Protein AF-A0A8J3DZ79-F1 (afdb_monomer)

Mean predicted aligned error: 11.16 Å

Sequence (147 aa):
MLVIIRVTDGARDMKTVTTALAAL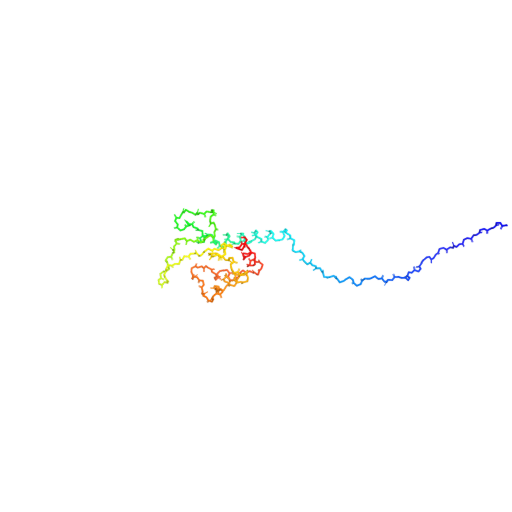AAIVATDPADAQDRLKRGEYLANIMDCGGCHTPGVFLGKPDQERYLAGSEVGFQIPGLGIFYPPNLTSDQETGLGSWSEAEIITAVRTGVRPDGRELAPAMPWRAYAALNDADAQALARYLKA

Foldseek 3Di:
DDDDDDDDDDDDDDDDDPDDPPPPPPPPPPDVVNVVVLLVLLVVCCVVLVLQCAQFECNVVVDGDPVCRQQWYPAWDQDPPPGTDTGFRLACDDPGHCVVPDLVQQLCCLQPQAHPVRDGHDPVNVSPVRNPDDPSSSSSNSVNSND

Nearest PDB structures (foldseek):
  8gy2-assembly1_B  TM=9.058E-01  e=7.325E-07  Gluconobacter oxydans 621H
  8gy3-assembly1_A  TM=9.053E-01  e=8.267E-07  Gluconobacter oxydans
  8xcm-assembly1_C  TM=9.148E-01  e=7.325E-07  Gluconobacter japonicus
  7w2j-assembly1_C  TM=8.647E-01  e=3.531E-06  Gluconobacter japonicus

Solvent-accessible surface area (backbone atoms only — not comparable to full-atom values): 8761 Å² total; per-residue (Å²): 136,92,83,86,89,82,88,80,91,80,86,79,90,80,94,78,86,88,74,77,91,73,80,81,74,75,76,80,70,78,50,68,69,59,55,52,52,35,36,53,49,7,48,51,47,40,55,80,67,43,47,47,72,51,13,14,28,41,38,94,73,78,52,63,38,72,94,41,58,29,57,3,25,95,67,58,49,76,43,90,97,77,48,74,47,57,39,61,31,46,33,35,42,67,88,70,30,40,41,76,51,52,55,69,45,46,36,44,23,43,37,69,30,38,40,90,88,69,47,70,56,62,87,85,55,64,26,79,75,43,41,75,54,50,71,69,56,36,49,17,32,28,49,35,37,57,92

pLDDT: mean 85.02, std 21.08, range [31.47, 98.75]

InterPro domains:
  IPR009056 Cytochrome c-like domain [PF13442] (39-145)
  IPR009056 Cytochrome c-like domain [PS51007] (37-147)
  IPR036909 Cytochrome c-like domain superfamily [G3DSA:1.10.760.10] (11-147)
  IPR036909 Cytochrome c-like domain superfamily [SSF46626] (25-147)
  IPR051459 Cytochrome c-type Dehydrogenase [PTHR35008] (17-146)

Structure (mmCIF, N/CA/C/O backbone):
data_AF-A0A8J3DZ79-F1
#
_entry.id   AF-A0A8J3DZ79-F1
#
loop_
_atom_site.group_PDB
_atom_site.id
_atom_site.type_symbol
_atom_site.label_atom_id
_atom_site.label_alt_id
_atom_site.label_comp_id
_atom_site.label_asym_id
_atom_site.label_entity_id
_atom_site.label_seq_id
_atom_site.pdbx_PDB_ins_code
_atom_site.Cartn_x
_atom_site.Cartn_y
_atom_site.Cartn_z
_atom_site.occupancy
_atom_site.B_iso_or_equiv
_atom_site.auth_seq_id
_atom_site.auth_comp_id
_atom_site.auth_asym_id
_atom_site.auth_atom_id
_atom_site.pdbx_PDB_model_num
ATOM 1 N N . MET A 1 1 ? -41.806 27.810 84.914 1.00 36.47 1 MET A N 1
ATOM 2 C CA . MET A 1 1 ? -41.095 26.797 85.718 1.00 36.47 1 MET A CA 1
ATOM 3 C C . MET A 1 1 ? -40.337 25.899 84.753 1.00 36.47 1 MET A C 1
ATOM 5 O O . MET A 1 1 ? -40.961 25.250 83.928 1.00 36.47 1 MET A O 1
ATOM 9 N N . LEU A 1 2 ? -39.011 25.989 84.774 1.00 37.28 2 LEU A N 1
ATOM 10 C CA . LEU A 1 2 ? -38.069 25.164 84.014 1.00 37.28 2 LEU A CA 1
ATOM 11 C C . LEU A 1 2 ? -38.154 23.708 84.501 1.00 37.28 2 LEU A C 1
ATOM 13 O O . LEU A 1 2 ? -38.165 23.549 85.712 1.00 37.28 2 LEU A O 1
ATOM 17 N N . VAL A 1 3 ? -38.159 22.705 83.613 1.00 31.47 3 VAL A N 1
ATOM 18 C CA . VAL A 1 3 ? -37.366 21.455 83.716 1.00 31.47 3 VAL A CA 1
ATOM 19 C C . VAL A 1 3 ? -37.334 20.763 82.338 1.00 31.47 3 VAL A C 1
ATOM 21 O O . VAL A 1 3 ? -38.347 20.590 81.669 1.00 31.47 3 VAL A O 1
ATOM 24 N N . ILE A 1 4 ? -36.111 20.414 81.945 1.00 44.31 4 ILE A N 1
ATOM 25 C CA . ILE A 1 4 ? -35.615 19.687 80.766 1.00 44.31 4 ILE A CA 1
ATOM 26 C C . ILE A 1 4 ? -35.718 18.163 81.045 1.00 44.31 4 ILE A C 1
ATOM 28 O O . ILE A 1 4 ? -35.717 17.809 82.219 1.00 44.31 4 ILE A O 1
ATOM 32 N N . ILE A 1 5 ? -35.691 17.263 80.037 1.00 34.69 5 ILE A N 1
ATOM 33 C CA . ILE A 1 5 ? -34.743 16.104 79.934 1.00 34.69 5 ILE A CA 1
ATOM 34 C C . ILE A 1 5 ? -35.190 14.964 78.979 1.00 34.69 5 ILE A C 1
ATOM 36 O O . ILE A 1 5 ? -36.147 14.244 79.226 1.00 34.69 5 ILE A O 1
ATOM 40 N N . ARG A 1 6 ? -34.332 14.798 77.954 1.00 31.64 6 ARG A N 1
ATOM 41 C CA . ARG A 1 6 ? -33.826 13.600 77.240 1.00 31.64 6 ARG A CA 1
ATOM 42 C C . ARG A 1 6 ? -34.760 12.711 76.408 1.00 31.64 6 ARG A C 1
ATOM 44 O O . ARG A 1 6 ? -35.405 11.796 76.898 1.00 31.64 6 ARG A O 1
ATOM 51 N N . VAL A 1 7 ? -34.593 12.881 75.096 1.00 39.81 7 VAL A N 1
ATOM 52 C CA . VAL A 1 7 ? -34.677 11.835 74.069 1.00 39.81 7 VAL A CA 1
ATOM 53 C C . VAL A 1 7 ? -33.372 11.029 74.115 1.00 39.81 7 VAL A C 1
ATOM 55 O O . VAL A 1 7 ? -32.296 11.623 74.050 1.00 39.81 7 VAL A O 1
ATOM 58 N N . THR A 1 8 ? -33.451 9.706 74.258 1.00 36.69 8 THR A N 1
ATOM 59 C CA . THR A 1 8 ? -32.315 8.792 74.057 1.00 36.69 8 THR A CA 1
ATOM 60 C C . THR A 1 8 ? -32.400 8.129 72.688 1.00 36.69 8 THR A C 1
ATOM 62 O O . THR A 1 8 ? -33.483 7.781 72.223 1.00 36.69 8 THR A O 1
ATOM 65 N N . ASP A 1 9 ? -31.224 8.002 72.081 1.00 40.88 9 ASP A N 1
ATOM 66 C CA . ASP A 1 9 ? -30.917 7.567 70.725 1.00 40.88 9 ASP A CA 1
ATOM 67 C C . ASP A 1 9 ? -31.495 6.218 70.285 1.00 40.88 9 ASP A C 1
ATOM 69 O O . ASP A 1 9 ? -31.524 5.238 71.027 1.00 40.88 9 ASP A O 1
ATOM 73 N N . GLY A 1 10 ? -31.851 6.190 69.001 1.00 33.91 10 GLY A N 1
ATOM 74 C CA . GLY A 1 10 ? -32.260 5.021 68.224 1.00 33.91 10 GLY A CA 1
ATOM 75 C C . GLY A 1 10 ? -32.696 5.413 66.808 1.00 33.91 10 GLY A C 1
ATOM 76 O O . GLY A 1 10 ? -33.741 4.986 66.336 1.00 33.91 10 GLY A O 1
ATOM 77 N N . ALA A 1 11 ? -31.938 6.319 66.182 1.00 37.53 11 ALA A N 1
ATOM 78 C CA . ALA A 1 11 ? -32.048 6.768 64.791 1.00 37.53 11 ALA A CA 1
ATOM 79 C C . ALA A 1 11 ? -32.063 5.587 63.788 1.00 37.53 11 ALA A C 1
ATOM 81 O O . ALA A 1 11 ? -31.395 4.593 64.033 1.00 37.53 11 ALA A O 1
ATOM 82 N N . ARG A 1 12 ? -32.684 5.620 62.602 1.00 41.12 12 ARG A N 1
ATOM 83 C CA . ARG A 1 12 ? -33.462 6.620 61.852 1.00 41.12 12 ARG A CA 1
ATOM 84 C C . ARG A 1 12 ? -34.095 5.896 60.646 1.00 41.12 12 ARG A C 1
ATOM 86 O O . ARG A 1 12 ? -33.456 5.044 60.036 1.00 41.12 12 ARG A O 1
ATOM 93 N N . ASP A 1 13 ? -35.316 6.305 60.311 1.00 46.56 13 ASP A N 1
ATOM 94 C CA . ASP A 1 13 ? -36.014 6.143 59.028 1.00 46.56 13 ASP A CA 1
ATOM 95 C C . ASP A 1 13 ? -35.147 6.450 57.789 1.00 46.56 13 ASP A C 1
ATOM 97 O O . ASP A 1 13 ? -34.324 7.365 57.825 1.00 46.56 13 ASP A O 1
ATOM 101 N N . MET A 1 14 ? -35.452 5.814 56.647 1.00 44.88 14 MET A N 1
ATOM 102 C CA . MET A 1 14 ? -35.202 6.415 55.326 1.00 44.88 14 MET A CA 1
ATOM 103 C C . MET A 1 14 ? -36.209 5.926 54.268 1.00 44.88 14 MET A C 1
ATOM 105 O O . MET A 1 14 ? -35.920 5.099 53.406 1.00 44.88 14 MET A O 1
ATOM 109 N N . LYS A 1 15 ? -37.419 6.492 54.306 1.00 43.12 15 LYS A N 1
ATOM 110 C CA . LYS A 1 15 ? -38.245 6.681 53.105 1.00 43.12 15 LYS A CA 1
ATOM 111 C C . LYS A 1 15 ? -37.498 7.630 52.161 1.00 43.12 15 LYS A C 1
ATOM 113 O O . LYS A 1 15 ? -37.525 8.825 52.429 1.00 43.12 15 LYS A O 1
ATOM 118 N N . THR A 1 16 ? -36.835 7.145 51.108 1.00 47.16 16 THR A N 1
ATOM 119 C CA . THR A 1 16 ? -36.508 7.891 49.862 1.00 47.16 16 THR A CA 1
ATOM 120 C C . THR A 1 16 ? -35.575 7.070 48.966 1.00 47.16 16 THR A C 1
ATOM 122 O O . THR A 1 16 ? -34.375 7.050 49.194 1.00 47.16 16 THR A O 1
ATOM 125 N N . VAL A 1 17 ? -36.093 6.442 47.903 1.00 44.22 17 VAL A N 1
ATOM 126 C CA . VAL A 1 17 ? -35.279 6.122 46.709 1.00 44.22 17 VAL A CA 1
ATOM 127 C C . VAL A 1 17 ? -36.136 6.335 45.457 1.00 44.22 17 VAL A C 1
ATOM 129 O O . VAL A 1 17 ? -36.508 5.416 44.737 1.00 44.22 17 VAL A O 1
ATOM 132 N N . THR A 1 18 ? -36.515 7.590 45.229 1.00 48.72 18 THR A N 1
ATOM 133 C CA . THR A 1 18 ? -36.747 8.123 43.883 1.00 48.72 18 THR A CA 1
ATOM 134 C C . THR A 1 18 ? -35.406 8.627 43.370 1.00 48.72 18 THR A C 1
ATOM 136 O O . THR A 1 18 ? -35.027 9.741 43.713 1.00 48.72 18 THR A O 1
ATOM 139 N N . THR A 1 19 ? -34.698 7.843 42.556 1.00 43.19 19 THR A N 1
ATOM 140 C CA . THR A 1 19 ? -33.583 8.347 41.737 1.00 43.19 19 THR A CA 1
ATOM 141 C C . THR A 1 19 ? -33.336 7.449 40.522 1.00 43.19 19 THR A C 1
ATOM 143 O O . THR A 1 19 ? -32.904 6.311 40.643 1.00 43.19 19 THR A O 1
ATOM 146 N N . ALA A 1 20 ? -33.618 8.031 39.354 1.00 42.75 20 ALA A N 1
ATOM 147 C CA . ALA A 1 20 ? -32.927 7.869 38.076 1.00 42.75 20 ALA A CA 1
ATOM 148 C C . ALA A 1 20 ? -32.613 6.444 37.578 1.00 42.75 20 ALA A C 1
ATOM 150 O O . ALA A 1 20 ? -31.581 5.854 37.888 1.00 42.75 20 ALA A O 1
ATOM 151 N N . LEU A 1 21 ? -33.433 5.987 36.629 1.00 48.50 21 LEU A N 1
ATOM 152 C CA . LEU A 1 21 ? -33.022 5.041 35.597 1.00 48.50 21 LEU A CA 1
ATOM 153 C C . LEU A 1 21 ? -31.984 5.743 34.695 1.00 48.50 21 LEU A C 1
ATOM 155 O O . LEU A 1 21 ? -32.323 6.328 33.669 1.00 48.50 21 LEU A O 1
ATOM 159 N N . ALA A 1 22 ? -30.721 5.776 35.124 1.00 48.84 22 ALA A N 1
ATOM 160 C CA . ALA A 1 22 ? -29.621 6.239 34.291 1.00 48.84 22 ALA A CA 1
ATOM 161 C C . ALA A 1 22 ? -29.358 5.173 33.220 1.00 48.84 22 ALA A C 1
ATOM 163 O O . ALA A 1 22 ? -28.763 4.130 33.490 1.00 48.84 22 ALA A O 1
ATOM 164 N N . ALA A 1 23 ? -29.845 5.427 32.006 1.00 50.28 23 ALA A N 1
ATOM 165 C CA . ALA A 1 23 ? -29.445 4.698 30.817 1.00 50.28 23 ALA A CA 1
ATOM 166 C C . ALA A 1 23 ? -27.931 4.863 30.637 1.00 50.28 23 ALA A C 1
ATOM 168 O O . ALA A 1 23 ? -27.451 5.904 30.192 1.00 50.28 23 ALA A O 1
ATOM 169 N N . LEU A 1 24 ? -27.175 3.833 31.010 1.00 51.16 24 LEU A N 1
ATOM 170 C CA . LEU A 1 24 ? -25.742 3.750 30.775 1.00 51.16 24 LEU A CA 1
ATOM 171 C C . LEU A 1 24 ? -25.505 3.341 29.314 1.00 51.16 24 LEU A C 1
ATOM 173 O O . LEU A 1 24 ? -25.026 2.251 29.020 1.00 51.16 24 LEU A O 1
ATOM 177 N N . ALA A 1 25 ? -25.869 4.216 28.378 1.00 54.50 25 ALA A N 1
ATOM 178 C CA . ALA A 1 25 ? -25.256 4.192 27.061 1.00 54.50 25 ALA A CA 1
ATOM 179 C C . ALA A 1 25 ? -23.854 4.782 27.240 1.00 54.50 25 ALA A C 1
ATOM 181 O O . ALA A 1 25 ? -23.649 5.988 27.113 1.00 54.50 25 ALA A O 1
ATOM 182 N N . ALA A 1 26 ? -22.900 3.934 27.626 1.00 54.69 26 ALA A N 1
ATOM 183 C CA . ALA A 1 26 ? -21.494 4.273 27.526 1.00 54.69 26 ALA A CA 1
ATOM 184 C C . ALA A 1 26 ? -21.210 4.525 26.043 1.00 54.69 26 ALA A C 1
ATOM 186 O O . ALA A 1 26 ? -21.086 3.597 25.246 1.00 54.69 26 ALA A O 1
ATOM 187 N N . ILE A 1 27 ? -21.170 5.800 25.662 1.00 57.56 27 ILE A N 1
ATOM 188 C CA . ILE A 1 27 ? -20.525 6.225 24.431 1.00 57.56 27 ILE A CA 1
ATOM 189 C C . ILE A 1 27 ? -19.083 5.759 24.602 1.00 57.56 27 ILE A C 1
ATOM 191 O O . ILE A 1 27 ? -18.347 6.313 25.418 1.00 57.56 27 ILE A O 1
ATOM 195 N N . VAL A 1 28 ? -18.708 4.684 23.908 1.00 59.34 28 VAL A N 1
ATOM 196 C CA . VAL A 1 28 ? -17.311 4.274 23.781 1.00 59.34 28 VAL A CA 1
ATOM 197 C C . VAL A 1 28 ? -16.643 5.376 22.969 1.00 59.34 28 VAL A C 1
ATOM 199 O O . VAL A 1 28 ? -16.583 5.326 21.745 1.00 59.34 28 VAL A O 1
ATOM 202 N N . ALA A 1 29 ? -16.236 6.442 23.651 1.00 61.12 29 ALA A N 1
ATOM 203 C CA . ALA A 1 29 ? -15.336 7.419 23.087 1.00 61.12 29 ALA A CA 1
ATOM 204 C C . ALA A 1 29 ? -14.025 6.670 22.847 1.00 61.12 29 ALA A C 1
ATOM 206 O O . ALA A 1 29 ? -13.357 6.266 23.796 1.00 61.12 29 ALA A O 1
ATOM 207 N N . THR A 1 30 ? -13.704 6.407 21.583 1.00 63.38 30 THR A N 1
ATOM 208 C CA . THR A 1 30 ? -12.388 5.899 21.199 1.00 63.38 30 THR A CA 1
ATOM 209 C C . THR A 1 30 ? -11.338 6.873 21.717 1.00 63.38 30 THR A C 1
ATOM 211 O O . THR A 1 30 ? -11.312 8.028 21.293 1.00 63.3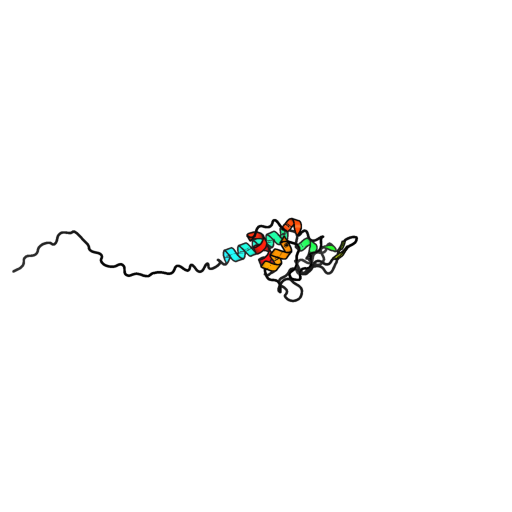8 30 THR A O 1
ATOM 214 N N . ASP A 1 31 ? -10.511 6.413 22.654 1.00 71.62 31 ASP A N 1
ATOM 215 C CA . ASP A 1 31 ? -9.406 7.188 23.208 1.00 71.62 31 ASP A CA 1
ATOM 216 C C . ASP A 1 31 ? -8.448 7.582 22.063 1.00 71.62 31 ASP A C 1
ATOM 218 O O . ASP A 1 31 ? -8.022 6.707 21.298 1.00 71.62 31 ASP A O 1
ATOM 222 N N . PRO A 1 32 ? -8.108 8.872 21.890 1.00 71.06 32 PRO A N 1
ATOM 223 C CA . PRO A 1 32 ? -7.106 9.301 20.919 1.00 71.06 32 PRO A CA 1
ATOM 224 C C . PRO A 1 32 ? -5.765 8.565 21.055 1.00 71.06 32 PRO A C 1
ATOM 226 O O . PRO A 1 32 ? -5.097 8.346 20.045 1.00 71.06 32 PRO A O 1
ATOM 229 N N . ALA A 1 33 ? -5.380 8.150 22.269 1.00 71.12 33 ALA A N 1
ATOM 230 C CA . ALA A 1 33 ? -4.178 7.350 22.494 1.00 71.12 33 ALA A CA 1
ATOM 231 C C . ALA A 1 33 ? -4.277 5.973 21.814 1.00 71.12 33 ALA A C 1
ATOM 233 O O . ALA A 1 33 ? -3.371 5.582 21.084 1.00 71.12 33 ALA A O 1
ATOM 234 N N . ASP A 1 34 ? -5.419 5.296 21.950 1.00 79.31 34 ASP A N 1
ATOM 235 C CA . ASP A 1 34 ? -5.700 4.013 21.294 1.00 79.31 34 ASP A CA 1
ATOM 236 C C . ASP A 1 34 ? -5.766 4.165 19.759 1.00 79.31 34 ASP A C 1
ATOM 238 O O . ASP A 1 34 ? -5.217 3.358 19.008 1.00 79.31 34 ASP A O 1
ATOM 242 N N . ALA A 1 35 ? -6.351 5.257 19.253 1.00 76.12 35 ALA A N 1
ATOM 243 C CA . ALA A 1 35 ? -6.326 5.550 17.818 1.00 76.12 35 ALA A CA 1
ATOM 244 C C . ALA A 1 35 ? -4.895 5.739 17.276 1.00 76.12 35 ALA A C 1
ATOM 246 O O . ALA A 1 35 ? -4.560 5.182 16.227 1.00 76.12 35 ALA A O 1
ATOM 247 N N . GLN A 1 36 ? -4.043 6.470 18.000 1.00 81.19 36 GLN A N 1
ATOM 248 C CA . GLN A 1 36 ? -2.645 6.674 17.623 1.00 81.19 36 GLN A CA 1
ATOM 249 C C . GLN A 1 36 ? -1.836 5.375 17.697 1.00 81.19 36 GLN A C 1
ATOM 251 O O . GLN A 1 36 ? -0.987 5.120 16.841 1.00 81.19 36 GLN A O 1
ATOM 256 N N . ASP A 1 37 ? -2.111 4.532 18.688 1.00 89.50 37 ASP A N 1
ATOM 257 C CA . ASP A 1 37 ? -1.457 3.236 18.832 1.00 89.50 37 ASP A CA 1
ATOM 258 C C . ASP A 1 37 ? -1.844 2.282 17.695 1.00 89.50 37 ASP A C 1
ATOM 260 O O . ASP A 1 37 ? -0.983 1.575 17.164 1.00 89.50 37 ASP A O 1
ATOM 264 N N . ARG A 1 38 ? -3.095 2.332 17.217 1.00 91.38 38 ARG A N 1
ATOM 265 C CA . ARG A 1 38 ? -3.513 1.602 16.010 1.00 91.38 38 ARG A CA 1
ATOM 266 C C . ARG A 1 38 ? -2.819 2.094 14.741 1.00 91.38 38 ARG A C 1
ATOM 268 O O . ARG A 1 38 ? -2.436 1.260 13.924 1.00 91.38 38 ARG A O 1
ATOM 275 N N . LEU A 1 39 ? -2.619 3.402 14.569 1.00 95.88 39 LEU A N 1
ATOM 276 C CA . LEU A 1 39 ? -1.879 3.931 13.414 1.00 95.88 39 LEU A CA 1
ATOM 277 C C . LEU A 1 39 ? -0.414 3.484 13.427 1.00 95.88 39 LEU A C 1
ATOM 279 O O . LEU A 1 39 ? 0.068 2.969 12.423 1.00 95.88 39 LEU A O 1
ATOM 283 N N . LYS A 1 40 ? 0.262 3.573 14.579 1.00 97.44 40 LYS A N 1
ATOM 284 C CA . LYS A 1 40 ? 1.632 3.052 14.747 1.00 97.44 40 LYS A CA 1
ATOM 285 C C . LYS A 1 40 ? 1.709 1.550 14.483 1.00 97.44 40 LYS A C 1
ATOM 287 O O . LYS A 1 40 ? 2.677 1.066 13.903 1.00 97.44 40 LYS A O 1
ATOM 292 N N . ARG A 1 41 ? 0.692 0.790 14.907 1.00 97.81 41 ARG A N 1
ATOM 293 C CA . ARG A 1 41 ? 0.608 -0.645 14.616 1.00 97.81 41 ARG A CA 1
ATOM 294 C C . ARG A 1 41 ? 0.482 -0.902 13.115 1.00 97.81 41 ARG A C 1
ATOM 296 O O . ARG A 1 41 ? 1.160 -1.791 12.609 1.00 97.81 41 ARG A O 1
ATOM 303 N N . GLY A 1 42 ? -0.345 -0.132 12.414 1.00 98.06 42 GLY A N 1
ATOM 304 C CA . GLY A 1 42 ? -0.488 -0.218 10.962 1.00 98.06 42 GLY A CA 1
ATOM 305 C C . GLY A 1 42 ? 0.796 0.140 10.216 1.00 98.06 42 GLY A C 1
ATOM 306 O O . GLY A 1 42 ? 1.200 -0.602 9.325 1.00 98.06 42 GLY A O 1
ATOM 307 N N . GLU A 1 43 ? 1.480 1.204 10.637 1.00 98.31 43 GLU A N 1
ATOM 308 C CA . GLU A 1 43 ? 2.793 1.598 10.113 1.0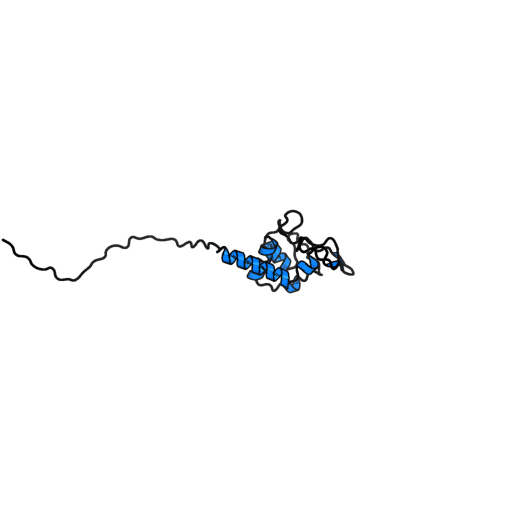0 98.31 43 GLU A CA 1
ATOM 309 C C . GLU A 1 43 ? 3.822 0.477 10.290 1.00 98.31 43 GLU A C 1
ATOM 311 O O . GLU A 1 43 ? 4.499 0.078 9.341 1.00 98.31 43 GLU A O 1
ATOM 316 N N . TYR A 1 44 ? 3.892 -0.087 11.499 1.00 98.25 44 TYR A N 1
ATOM 317 C CA . TYR A 1 44 ? 4.757 -1.221 11.796 1.00 98.25 44 TYR A CA 1
ATOM 318 C C . TYR A 1 44 ? 4.466 -2.408 10.872 1.00 98.25 44 TYR A C 1
ATOM 320 O O . TYR A 1 44 ? 5.396 -2.972 10.301 1.00 98.25 44 TYR A O 1
ATOM 328 N N . LEU A 1 45 ? 3.190 -2.770 10.696 1.00 98.19 45 LEU A N 1
ATOM 329 C CA . LEU A 1 45 ? 2.778 -3.860 9.809 1.00 98.19 45 LEU A CA 1
ATOM 330 C C . LEU A 1 45 ? 3.175 -3.583 8.358 1.00 98.19 45 LEU A C 1
ATOM 332 O O . LEU A 1 45 ? 3.766 -4.455 7.730 1.00 98.19 45 LEU A O 1
ATOM 336 N N . ALA A 1 46 ? 2.923 -2.376 7.847 1.00 98.12 46 ALA A N 1
ATOM 337 C CA . ALA A 1 46 ? 3.310 -1.989 6.492 1.00 98.12 46 ALA A CA 1
ATOM 338 C C . ALA A 1 46 ? 4.827 -2.104 6.266 1.00 98.12 46 ALA A C 1
ATOM 340 O O . ALA A 1 46 ? 5.260 -2.485 5.178 1.00 98.12 46 ALA A O 1
ATOM 341 N N . ASN A 1 47 ? 5.628 -1.816 7.296 1.00 97.38 47 ASN A N 1
ATOM 342 C CA . ASN A 1 47 ? 7.078 -1.963 7.255 1.00 97.38 47 ASN A CA 1
ATOM 343 C C . ASN A 1 47 ? 7.515 -3.439 7.281 1.00 97.38 47 ASN A C 1
ATOM 345 O O . ASN A 1 47 ? 8.224 -3.882 6.383 1.00 97.38 47 ASN A O 1
ATOM 349 N N . ILE A 1 48 ? 7.062 -4.231 8.261 1.00 97.06 48 ILE A N 1
ATOM 350 C CA . ILE A 1 48 ? 7.518 -5.628 8.406 1.00 97.06 48 ILE A CA 1
ATOM 351 C C . ILE A 1 48 ? 6.953 -6.570 7.338 1.00 97.06 48 ILE A C 1
ATOM 353 O O . ILE A 1 48 ? 7.530 -7.621 7.073 1.00 97.06 48 ILE A O 1
ATOM 357 N N . MET A 1 49 ? 5.824 -6.201 6.733 1.00 96.69 49 MET A N 1
ATOM 358 C CA . MET A 1 49 ? 5.249 -6.874 5.570 1.00 96.69 49 MET A CA 1
ATOM 359 C C . MET A 1 49 ? 5.807 -6.313 4.256 1.00 96.69 49 MET A C 1
ATOM 361 O O . MET A 1 49 ? 5.308 -6.663 3.192 1.00 96.69 49 MET A O 1
ATOM 365 N N . ASP A 1 50 ? 6.808 -5.433 4.320 1.00 96.69 50 ASP A N 1
ATOM 366 C CA . ASP A 1 50 ? 7.531 -4.883 3.175 1.00 96.69 50 ASP A CA 1
ATOM 367 C C . ASP A 1 50 ? 6.617 -4.297 2.082 1.00 96.69 50 ASP A C 1
ATOM 369 O O . ASP A 1 50 ? 6.856 -4.439 0.882 1.00 96.69 50 ASP A O 1
ATOM 373 N N . CYS A 1 51 ? 5.537 -3.610 2.478 1.00 97.75 51 CYS A N 1
ATOM 374 C CA . CYS A 1 51 ? 4.659 -2.935 1.518 1.00 97.75 51 CYS A CA 1
ATOM 375 C C . CYS A 1 51 ? 5.456 -1.912 0.691 1.00 97.75 51 CYS A C 1
ATOM 377 O O . CYS A 1 51 ? 5.289 -1.810 -0.527 1.00 97.75 51 CYS A O 1
ATOM 379 N N . GLY A 1 52 ? 6.377 -1.200 1.346 1.00 97.69 52 GLY A N 1
ATOM 380 C CA . GLY A 1 52 ? 7.264 -0.235 0.710 1.00 97.69 52 GLY A CA 1
ATOM 381 C C . GLY A 1 52 ? 8.240 -0.835 -0.305 1.00 97.69 52 GLY A C 1
ATOM 382 O O . GLY A 1 52 ? 8.613 -0.122 -1.234 1.00 97.69 52 GLY A O 1
ATOM 383 N N . GLY A 1 53 ? 8.609 -2.115 -0.187 1.00 96.50 53 GLY A N 1
ATOM 384 C CA . GLY A 1 53 ? 9.573 -2.783 -1.070 1.00 96.50 53 GLY A CA 1
ATOM 385 C C . GLY A 1 53 ? 9.115 -2.932 -2.522 1.00 96.50 53 GLY A C 1
ATOM 386 O O . GLY A 1 53 ? 9.933 -3.103 -3.423 1.00 96.50 53 GLY A O 1
ATOM 387 N N . CYS A 1 54 ? 7.812 -2.820 -2.780 1.00 96.50 54 CYS A N 1
ATOM 388 C CA . CYS A 1 54 ? 7.270 -2.734 -4.139 1.00 96.50 54 CYS A CA 1
ATOM 389 C C . CYS A 1 54 ? 6.555 -1.407 -4.390 1.00 96.50 54 CYS A C 1
ATOM 391 O O . CYS A 1 54 ? 6.623 -0.869 -5.490 1.00 96.50 54 CYS A O 1
ATOM 393 N N . HIS A 1 55 ? 5.867 -0.866 -3.386 1.00 97.94 55 HIS A N 1
ATOM 394 C CA . HIS A 1 55 ? 4.996 0.291 -3.560 1.00 97.94 55 HIS A CA 1
ATOM 395 C C . HIS A 1 55 ? 5.693 1.627 -3.286 1.00 97.94 55 HIS A C 1
ATOM 397 O O . HIS A 1 55 ? 5.016 2.599 -2.993 1.00 97.94 55 HIS A O 1
ATOM 403 N N . THR A 1 56 ? 7.021 1.703 -3.373 1.00 98.44 56 THR A N 1
ATOM 404 C CA . THR A 1 56 ? 7.750 2.974 -3.256 1.00 98.44 56 THR A CA 1
ATOM 405 C C . THR A 1 56 ? 8.526 3.250 -4.544 1.00 98.44 56 THR A C 1
ATOM 407 O O . THR A 1 56 ? 9.269 2.368 -5.001 1.00 98.44 56 THR A O 1
ATOM 410 N N . PRO A 1 57 ? 8.417 4.457 -5.128 1.00 98.25 57 PRO A N 1
ATOM 411 C CA . PRO A 1 57 ? 9.152 4.810 -6.333 1.00 98.25 57 PRO A CA 1
ATOM 412 C C . PRO A 1 57 ? 10.658 4.613 -6.160 1.00 98.25 57 PRO A C 1
ATOM 414 O O . PRO A 1 57 ? 11.224 4.787 -5.080 1.00 98.25 57 PRO A O 1
ATOM 417 N N . GLY A 1 58 ? 11.324 4.212 -7.241 1.00 97.12 58 GLY A N 1
ATOM 418 C CA . GLY A 1 58 ? 12.777 4.052 -7.268 1.00 97.12 58 GLY A CA 1
ATOM 419 C C . GLY A 1 58 ? 13.337 2.823 -6.536 1.00 97.12 58 GLY A C 1
ATOM 420 O O . GLY A 1 58 ? 14.525 2.536 -6.706 1.00 97.12 58 GLY A O 1
ATOM 421 N N . VAL A 1 59 ? 12.525 2.036 -5.811 1.00 96.44 59 VAL A N 1
ATOM 422 C CA . VAL A 1 59 ? 13.001 0.800 -5.151 1.00 96.44 59 VAL A CA 1
ATOM 423 C C . VAL A 1 59 ? 13.602 -0.180 -6.157 1.00 96.44 59 VAL A C 1
ATOM 425 O O . VAL A 1 59 ? 14.738 -0.618 -5.983 1.00 96.44 59 VAL A O 1
ATOM 428 N N . PHE A 1 60 ? 12.919 -0.444 -7.273 1.00 94.62 60 PHE A N 1
ATOM 429 C CA . PHE A 1 60 ? 13.433 -1.342 -8.318 1.00 94.62 60 PHE A CA 1
ATOM 430 C C . PHE A 1 60 ? 14.649 -0.797 -9.083 1.00 94.62 60 PHE A C 1
ATOM 432 O O . PHE A 1 60 ? 15.288 -1.535 -9.828 1.00 94.62 60 PHE A O 1
ATOM 439 N N . LEU A 1 61 ? 14.999 0.478 -8.889 1.00 95.12 61 LEU A N 1
ATOM 440 C CA . LEU A 1 61 ? 16.200 1.105 -9.448 1.00 95.12 61 LEU A CA 1
ATOM 441 C C . LEU A 1 61 ? 17.338 1.218 -8.418 1.00 95.12 61 LEU A C 1
ATOM 443 O O . LEU A 1 61 ? 18.373 1.817 -8.714 1.00 95.12 61 LEU A O 1
ATOM 447 N N . GLY A 1 62 ? 17.149 0.689 -7.204 1.00 96.06 62 GLY A N 1
ATOM 448 C CA . GLY A 1 62 ? 18.109 0.806 -6.105 1.00 96.06 62 GLY A CA 1
ATOM 449 C C . GLY A 1 62 ? 18.232 2.223 -5.535 1.00 96.06 62 GLY A C 1
ATOM 450 O O . GLY A 1 62 ? 19.217 2.527 -4.867 1.00 96.06 62 GLY A O 1
ATOM 451 N N . LYS A 1 63 ? 17.257 3.101 -5.806 1.00 97.00 63 LYS A N 1
ATOM 452 C CA . LYS A 1 63 ? 17.200 4.485 -5.311 1.00 97.00 63 LYS A CA 1
ATOM 453 C C . LYS A 1 63 ? 15.801 4.801 -4.763 1.00 97.00 63 LYS A C 1
ATOM 455 O O . LYS A 1 63 ? 15.068 5.540 -5.415 1.00 97.00 63 LYS A O 1
ATOM 460 N N . PRO A 1 64 ? 15.404 4.217 -3.617 1.00 97.06 64 PRO A N 1
ATOM 461 C CA . PRO A 1 64 ? 14.072 4.423 -3.055 1.00 97.06 64 PRO A CA 1
ATOM 462 C C . PRO A 1 64 ? 13.797 5.899 -2.745 1.00 97.06 64 PRO A C 1
ATOM 464 O O . PRO A 1 64 ? 14.588 6.539 -2.053 1.00 97.06 64 PRO A O 1
ATOM 467 N N . ASP A 1 65 ? 12.655 6.408 -3.197 1.00 98.00 65 ASP A N 1
ATOM 468 C CA . ASP A 1 65 ? 12.148 7.737 -2.854 1.00 98.00 65 ASP A CA 1
ATOM 469 C C . ASP A 1 65 ? 11.234 7.644 -1.625 1.00 98.00 65 ASP A C 1
ATOM 471 O O . ASP A 1 65 ? 10.042 7.353 -1.724 1.00 98.00 65 ASP A O 1
ATOM 475 N N . GLN A 1 66 ? 11.813 7.857 -0.444 1.00 96.94 66 GLN A N 1
ATOM 476 C CA . GLN A 1 66 ? 11.080 7.758 0.822 1.00 96.94 66 GLN A CA 1
ATOM 477 C C . GLN A 1 66 ? 10.108 8.924 1.054 1.00 96.94 66 GLN A C 1
ATOM 479 O O . GLN A 1 66 ? 9.204 8.789 1.873 1.00 96.94 66 GLN A O 1
ATOM 484 N N . GLU A 1 67 ? 10.234 10.041 0.328 1.00 97.94 67 GLU A N 1
ATOM 485 C CA . GLU A 1 67 ? 9.244 11.130 0.385 1.00 97.94 67 GLU A CA 1
ATOM 486 C C . GLU A 1 67 ? 7.923 10.707 -0.268 1.00 97.94 67 GLU A C 1
ATOM 488 O O . GLU A 1 67 ? 6.855 11.220 0.063 1.00 97.94 67 GLU A O 1
ATOM 493 N N . ARG A 1 68 ? 7.997 9.720 -1.166 1.00 97.75 68 ARG A N 1
ATOM 494 C CA . ARG A 1 68 ? 6.866 9.095 -1.852 1.00 97.75 68 ARG A CA 1
ATOM 495 C C . ARG A 1 68 ? 6.650 7.650 -1.393 1.00 97.75 68 ARG A C 1
ATOM 497 O O . ARG A 1 68 ? 6.236 6.800 -2.183 1.00 97.75 68 ARG A O 1
ATOM 504 N N . TYR A 1 69 ? 6.932 7.359 -0.121 1.00 98.25 69 TYR A N 1
ATOM 505 C CA . TYR A 1 69 ? 6.669 6.049 0.481 1.00 98.25 69 TYR A CA 1
ATOM 506 C C . TYR A 1 69 ? 5.221 5.604 0.218 1.00 98.25 69 TYR A C 1
ATOM 508 O O . TYR A 1 69 ? 4.285 6.381 0.397 1.00 98.25 69 TYR A O 1
ATOM 516 N N . LEU A 1 70 ? 5.043 4.358 -0.235 1.00 98.62 70 LEU A N 1
ATOM 517 C CA . LEU A 1 70 ? 3.747 3.767 -0.614 1.00 98.62 70 LEU A CA 1
ATOM 518 C C . LEU A 1 70 ? 3.039 4.397 -1.831 1.00 98.62 70 LEU A C 1
ATOM 520 O O . LEU A 1 70 ? 1.946 3.952 -2.177 1.00 98.62 70 LEU A O 1
ATOM 524 N N . ALA A 1 71 ? 3.659 5.342 -2.548 1.00 98.44 71 ALA A N 1
ATOM 525 C CA . ALA A 1 71 ? 3.070 5.993 -3.724 1.00 98.44 71 ALA A CA 1
ATOM 526 C C . ALA A 1 71 ? 3.065 5.140 -5.014 1.00 98.44 71 ALA A C 1
ATOM 528 O O . ALA A 1 71 ? 2.788 5.653 -6.100 1.00 98.44 71 ALA A O 1
ATOM 529 N N . GLY A 1 72 ? 3.364 3.843 -4.916 1.00 97.81 72 GLY A N 1
ATOM 530 C CA . GLY A 1 72 ? 3.448 2.911 -6.040 1.00 97.81 72 GLY A CA 1
ATOM 531 C C . GLY A 1 72 ? 4.825 2.900 -6.697 1.00 97.81 72 GLY A C 1
ATOM 532 O O . GLY A 1 72 ? 5.826 3.242 -6.077 1.00 97.81 72 GLY A O 1
ATOM 533 N N . SER A 1 73 ? 4.895 2.468 -7.954 1.00 97.12 73 SER A N 1
ATOM 534 C CA . SER A 1 73 ? 6.132 2.500 -8.739 1.00 97.12 73 SER A CA 1
ATOM 535 C C . SER A 1 73 ? 5.840 2.704 -10.225 1.00 97.12 73 SER A C 1
ATOM 537 O O . SER A 1 73 ? 5.020 2.004 -10.820 1.00 97.12 73 SER A O 1
ATOM 539 N N . GLU A 1 74 ? 6.564 3.632 -10.849 1.00 94.94 74 GLU A N 1
ATOM 540 C CA . GLU A 1 74 ? 6.562 3.868 -12.298 1.00 94.94 74 GLU A CA 1
ATOM 541 C C . GLU A 1 74 ? 7.371 2.808 -13.054 1.00 94.94 74 GLU A C 1
ATOM 543 O O . GLU A 1 74 ? 7.282 2.696 -14.277 1.00 94.94 74 GLU A O 1
ATOM 548 N N . VAL A 1 75 ? 8.168 2.019 -12.330 1.00 94.75 75 VAL A N 1
ATOM 549 C CA . VAL A 1 75 ? 8.896 0.870 -12.861 1.00 94.75 75 VAL A CA 1
ATOM 550 C C . VAL A 1 75 ? 8.087 -0.387 -12.584 1.00 94.75 75 VAL A C 1
ATOM 552 O O . VAL A 1 75 ? 7.774 -0.707 -11.435 1.00 94.75 75 VAL A O 1
ATOM 555 N N . GLY A 1 76 ? 7.757 -1.102 -13.653 1.00 91.94 76 GLY A N 1
ATOM 556 C CA . GLY A 1 76 ? 7.088 -2.388 -13.571 1.00 91.94 76 GLY A CA 1
ATOM 557 C C . GLY A 1 76 ? 8.092 -3.533 -13.512 1.00 91.94 76 GLY A C 1
ATOM 558 O O . GLY A 1 76 ? 9.218 -3.416 -13.997 1.00 91.94 76 GLY A O 1
ATOM 559 N N . PHE A 1 77 ? 7.672 -4.662 -12.956 1.00 87.31 77 PHE A N 1
ATOM 560 C CA . PHE A 1 77 ? 8.439 -5.902 -12.983 1.00 87.31 77 PHE A CA 1
ATOM 561 C C . PHE A 1 77 ? 7.735 -6.926 -13.877 1.00 87.31 77 PHE A C 1
ATOM 563 O O . PHE A 1 77 ? 6.509 -7.063 -13.873 1.00 87.31 77 PHE A O 1
ATOM 570 N N . GLN A 1 78 ? 8.518 -7.636 -14.685 1.00 90.88 78 GLN A N 1
ATOM 571 C CA . GLN A 1 78 ? 8.001 -8.654 -15.590 1.00 90.88 78 GLN A CA 1
ATOM 572 C C . GLN A 1 78 ? 7.797 -9.965 -14.832 1.00 90.88 78 GLN A C 1
ATOM 574 O O . GLN A 1 78 ? 8.743 -10.516 -14.271 1.00 90.88 78 GLN A O 1
ATOM 579 N N . ILE A 1 79 ? 6.590 -10.519 -14.911 1.00 88.75 79 ILE A N 1
ATOM 580 C CA . ILE A 1 79 ? 6.331 -11.908 -14.541 1.00 88.75 79 ILE A CA 1
ATOM 581 C C . ILE A 1 79 ? 6.280 -12.737 -15.831 1.00 88.75 79 ILE A C 1
ATOM 583 O O . ILE A 1 79 ? 5.438 -12.460 -16.698 1.00 88.75 79 ILE A O 1
ATOM 587 N N . PRO A 1 80 ? 7.172 -13.729 -16.017 1.00 90.69 80 PRO A N 1
ATOM 588 C CA . PRO A 1 80 ? 7.161 -14.583 -17.202 1.00 90.69 80 PRO A CA 1
ATOM 589 C C . PRO A 1 80 ? 5.776 -15.192 -17.455 1.00 90.69 80 PRO A C 1
ATOM 591 O O . PRO A 1 80 ? 5.169 -15.770 -16.560 1.00 90.69 80 PRO A O 1
ATOM 594 N N . GLY A 1 81 ? 5.263 -15.024 -18.675 1.00 92.25 81 GLY A N 1
ATOM 595 C CA . GLY A 1 81 ? 3.952 -15.540 -19.083 1.00 92.25 81 GLY A CA 1
ATOM 596 C C . GLY A 1 81 ? 2.729 -14.737 -18.618 1.00 92.25 81 GLY A C 1
ATOM 597 O O . GLY A 1 81 ? 1.643 -15.004 -19.118 1.00 92.25 81 GLY A O 1
ATOM 598 N N . LEU A 1 82 ? 2.878 -13.749 -17.725 1.00 90.75 82 LEU A N 1
ATOM 599 C CA . LEU A 1 82 ? 1.756 -12.941 -17.213 1.00 90.75 82 LEU A CA 1
ATOM 600 C C . LEU A 1 82 ? 1.826 -11.453 -17.583 1.00 90.75 82 LEU A C 1
ATOM 602 O O . LEU A 1 82 ? 0.806 -10.773 -17.548 1.00 90.75 82 LEU A O 1
ATOM 606 N N . GLY A 1 83 ? 3.003 -10.949 -17.961 1.00 92.69 83 GLY A N 1
ATOM 607 C CA . GLY A 1 83 ? 3.186 -9.554 -18.373 1.00 92.69 83 GLY A CA 1
ATOM 608 C C . GLY A 1 83 ? 3.924 -8.704 -17.341 1.00 92.69 83 GLY A C 1
ATOM 609 O O . GLY A 1 83 ? 4.539 -9.223 -16.407 1.00 92.69 83 GLY A O 1
ATOM 610 N N . ILE A 1 84 ? 3.899 -7.391 -17.557 1.00 93.50 84 ILE A N 1
ATOM 611 C CA . ILE A 1 84 ? 4.545 -6.401 -16.692 1.00 93.50 84 ILE A CA 1
ATOM 612 C C . ILE A 1 84 ? 3.520 -5.893 -15.682 1.00 93.50 84 ILE A C 1
ATOM 614 O O . ILE A 1 84 ? 2.434 -5.457 -16.062 1.00 93.50 84 ILE A O 1
ATOM 618 N N . PHE A 1 85 ? 3.886 -5.921 -14.405 1.00 92.88 85 PHE A N 1
ATOM 619 C CA . PHE A 1 85 ? 3.054 -5.451 -13.307 1.00 92.88 85 PHE A CA 1
ATOM 620 C C . PHE A 1 85 ? 3.678 -4.220 -12.671 1.00 92.88 85 PHE A C 1
ATOM 622 O O . PHE A 1 85 ? 4.870 -4.202 -12.367 1.00 92.88 85 PHE A O 1
ATOM 629 N N . TYR A 1 86 ? 2.849 -3.208 -12.447 1.00 95.50 86 TYR A N 1
ATOM 630 C CA . TYR A 1 86 ? 3.232 -1.969 -11.787 1.00 95.50 86 TYR A CA 1
ATOM 631 C C . TYR A 1 86 ? 2.585 -1.939 -10.401 1.00 95.50 86 TYR A C 1
ATOM 633 O O . TYR A 1 86 ? 1.357 -2.048 -10.314 1.00 95.50 86 TYR A O 1
ATOM 641 N N . PRO A 1 87 ? 3.375 -1.832 -9.321 1.00 96.69 87 PRO A N 1
ATOM 642 C CA . PRO A 1 87 ? 2.846 -1.617 -7.981 1.00 96.69 87 PRO A CA 1
ATOM 643 C C . PRO A 1 87 ? 1.990 -0.337 -7.930 1.00 96.69 87 PRO A C 1
ATOM 645 O O . PRO A 1 87 ? 2.504 0.743 -8.229 1.00 96.69 87 PRO A O 1
ATOM 648 N N . PRO A 1 88 ? 0.689 -0.424 -7.593 1.00 96.88 88 PRO A N 1
ATOM 649 C CA . PRO A 1 88 ? -0.181 0.748 -7.507 1.00 96.88 88 PRO A CA 1
ATOM 650 C C . PRO A 1 88 ? 0.167 1.638 -6.310 1.00 96.88 88 PRO A C 1
ATOM 652 O O . PRO A 1 88 ? 0.813 1.190 -5.363 1.00 96.88 88 PRO A O 1
ATOM 655 N N . ASN A 1 89 ? -0.323 2.874 -6.326 1.00 98.44 89 ASN A N 1
ATOM 656 C CA . ASN A 1 89 ? -0.279 3.759 -5.170 1.00 98.44 89 ASN A CA 1
ATOM 657 C C . ASN A 1 89 ? -1.185 3.210 -4.042 1.00 98.44 89 ASN A C 1
ATOM 659 O O . ASN A 1 89 ? -2.344 2.870 -4.283 1.00 98.44 89 ASN A O 1
ATOM 663 N N . LEU A 1 90 ? -0.638 3.074 -2.831 1.00 98.50 90 LEU A N 1
ATOM 664 C CA . LEU A 1 90 ? -1.338 2.605 -1.630 1.00 98.50 90 LEU A CA 1
ATOM 665 C C . LEU A 1 90 ? -1.670 3.731 -0.639 1.00 98.50 90 LEU A C 1
ATOM 667 O O . LEU A 1 90 ? -2.224 3.439 0.417 1.00 98.50 90 LEU A O 1
ATOM 671 N N . THR A 1 91 ? -1.321 4.985 -0.935 1.00 98.44 91 THR A N 1
ATOM 672 C CA . THR A 1 91 ? -1.624 6.125 -0.059 1.00 98.44 91 THR A CA 1
ATOM 673 C C . THR A 1 91 ? -3.119 6.447 -0.043 1.00 98.44 91 THR A C 1
ATOM 675 O O . THR A 1 91 ? -3.899 5.938 -0.852 1.00 98.44 91 THR A O 1
ATOM 678 N N . SER A 1 92 ? -3.524 7.356 0.842 1.00 98.19 92 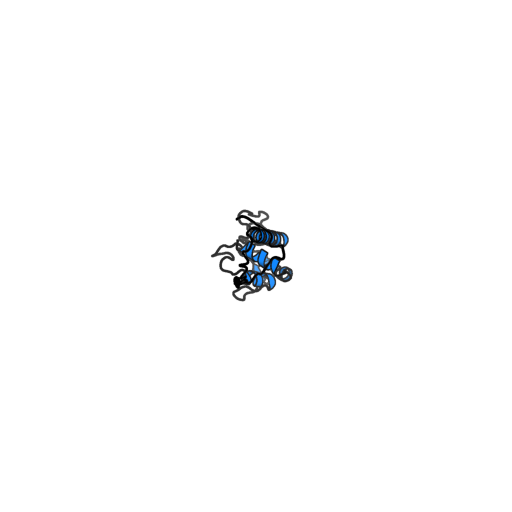SER A N 1
ATOM 679 C CA . SER A 1 92 ? -4.889 7.881 0.950 1.00 98.19 92 SER A CA 1
ATOM 680 C C . SER A 1 92 ? -5.311 8.809 -0.199 1.00 98.19 92 SER A C 1
ATOM 682 O O . SER A 1 92 ? -6.405 9.374 -0.161 1.00 98.19 92 SER A O 1
ATOM 684 N N . ASP A 1 93 ? -4.485 8.949 -1.243 1.00 98.31 93 ASP A N 1
ATOM 685 C CA . ASP A 1 93 ? -4.816 9.737 -2.427 1.00 98.31 93 ASP A CA 1
ATOM 686 C C . ASP A 1 93 ? -6.124 9.254 -3.083 1.00 98.31 93 ASP A C 1
ATOM 688 O O . ASP A 1 93 ? -6.360 8.054 -3.251 1.00 98.31 93 ASP A O 1
ATOM 692 N N . GLN A 1 94 ? -6.983 10.208 -3.449 1.00 97.25 94 GLN A N 1
ATOM 693 C CA . GLN A 1 94 ? -8.349 9.930 -3.903 1.00 97.25 94 GLN A CA 1
ATOM 694 C C . GLN A 1 94 ? -8.417 9.434 -5.348 1.00 97.25 94 GLN A C 1
ATOM 696 O O . GLN A 1 94 ? -9.326 8.677 -5.690 1.00 97.25 94 GLN A O 1
ATOM 701 N N . GLU A 1 95 ? -7.489 9.878 -6.195 1.00 96.44 95 GLU A N 1
ATOM 702 C CA . GLU A 1 95 ? -7.532 9.624 -7.638 1.00 96.44 95 GLU A CA 1
ATOM 703 C C . GLU A 1 95 ? -6.691 8.409 -8.028 1.00 96.44 95 GLU A C 1
ATOM 705 O O . GLU A 1 95 ? -7.091 7.605 -8.870 1.00 96.44 95 GLU A O 1
ATOM 710 N N . THR A 1 96 ? -5.523 8.272 -7.410 1.00 96.38 96 THR A N 1
ATOM 711 C CA . THR A 1 96 ? -4.506 7.281 -7.766 1.00 96.38 96 THR A CA 1
ATOM 712 C C . THR A 1 96 ? -4.290 6.230 -6.682 1.00 96.38 96 THR A C 1
ATOM 714 O O . THR A 1 96 ? -3.815 5.140 -7.003 1.00 96.38 96 THR A O 1
ATOM 717 N N . GLY A 1 97 ? -4.635 6.544 -5.428 1.00 97.81 97 GLY A N 1
ATOM 718 C CA . GLY A 1 97 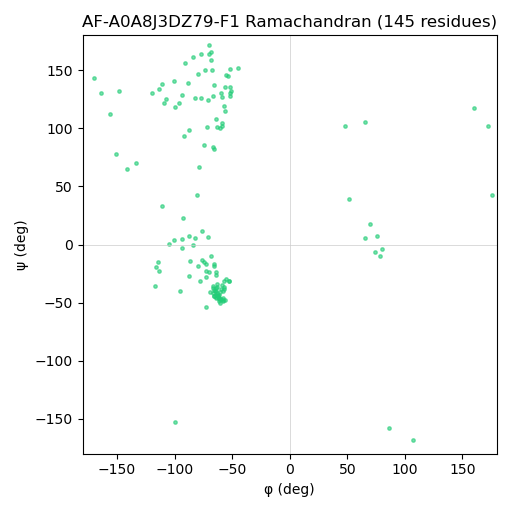? -4.429 5.696 -4.256 1.00 97.81 97 GLY A CA 1
ATOM 719 C C . GLY A 1 97 ? -5.666 4.910 -3.809 1.00 97.81 97 GLY A C 1
ATOM 720 O O . GLY A 1 97 ? -6.560 4.573 -4.588 1.00 97.81 97 GLY A O 1
ATOM 721 N N . LEU A 1 98 ? -5.703 4.602 -2.512 1.00 98.50 98 LEU A N 1
ATOM 722 C CA . LEU A 1 98 ? -6.767 3.857 -1.835 1.00 98.50 98 LEU A CA 1
ATOM 723 C C . LEU A 1 98 ? -7.839 4.759 -1.213 1.00 98.50 98 LEU A C 1
ATOM 725 O O . LEU A 1 98 ? -8.733 4.251 -0.537 1.00 98.50 98 LEU A O 1
ATOM 729 N N . GLY A 1 99 ? -7.787 6.077 -1.413 1.00 97.56 99 GLY A N 1
ATOM 730 C CA . GLY A 1 99 ? -8.698 7.006 -0.744 1.00 97.56 99 GLY A CA 1
ATOM 731 C C . GLY A 1 99 ? -10.185 6.706 -1.004 1.00 97.56 99 GLY A C 1
ATOM 732 O O . GLY A 1 99 ? -11.014 6.772 -0.087 1.00 97.56 99 GLY A O 1
ATOM 733 N N . SER A 1 100 ? -10.506 6.260 -2.225 1.00 97.44 100 SER A N 1
ATOM 734 C CA . SER A 1 100 ? -11.859 5.849 -2.628 1.00 97.44 100 SER A CA 1
ATOM 735 C C . SER A 1 100 ? -12.307 4.492 -2.068 1.00 97.44 100 SER A C 1
ATOM 737 O O . SER A 1 100 ? -13.501 4.198 -2.092 1.00 97.44 100 SER A O 1
ATOM 739 N N . TRP A 1 101 ? -11.390 3.669 -1.548 1.00 98.12 101 TRP A N 1
ATOM 740 C CA . TRP A 1 101 ? -11.704 2.362 -0.967 1.00 98.12 101 TRP A CA 1
ATOM 741 C C . TRP A 1 101 ? -12.031 2.509 0.516 1.00 98.12 101 TRP A C 1
ATOM 743 O O . TRP A 1 101 ? -11.368 3.231 1.258 1.00 98.12 101 TRP A O 1
ATOM 753 N N . SER A 1 102 ? -13.036 1.794 1.000 1.00 98.31 102 SER A N 1
ATOM 754 C CA . SER A 1 102 ? -13.289 1.630 2.432 1.00 98.31 102 SER A CA 1
ATOM 755 C C . SER A 1 102 ? -12.196 0.787 3.108 1.00 98.31 102 SER A C 1
ATOM 757 O O . SER A 1 102 ? -11.515 -0.015 2.471 1.00 98.31 102 SER A O 1
ATOM 759 N N . GLU A 1 103 ? -12.044 0.914 4.433 1.00 98.31 103 GLU A N 1
ATOM 760 C CA . GLU A 1 103 ? -11.126 0.045 5.194 1.00 98.31 103 GLU A CA 1
ATOM 761 C C . GLU A 1 103 ? -11.475 -1.444 5.005 1.00 98.31 103 GLU A C 1
ATOM 763 O O . GLU A 1 103 ? -10.585 -2.277 4.863 1.00 98.31 103 GLU A O 1
ATOM 768 N N . ALA A 1 104 ? -12.768 -1.781 4.939 1.00 98.56 104 ALA A N 1
ATOM 769 C CA . ALA A 1 104 ? -13.242 -3.151 4.736 1.00 98.56 104 ALA A CA 1
ATOM 770 C C . ALA A 1 104 ? -12.837 -3.723 3.367 1.00 98.56 104 ALA A C 1
ATOM 772 O O . ALA A 1 104 ? -12.475 -4.897 3.259 1.00 98.56 104 ALA A O 1
ATOM 773 N N . GLU A 1 105 ? -12.860 -2.892 2.328 1.00 98.75 105 GLU A N 1
ATOM 774 C CA . GLU A 1 105 ? -12.393 -3.253 0.989 1.00 98.75 105 GLU A CA 1
ATOM 775 C C . GLU A 1 105 ? -10.882 -3.487 0.959 1.00 98.75 105 GLU A C 1
ATOM 777 O O . GLU A 1 105 ? -10.432 -4.480 0.390 1.00 98.75 105 GLU A O 1
ATOM 782 N N . ILE A 1 106 ? -10.101 -2.640 1.635 1.00 98.56 106 ILE A N 1
ATOM 783 C CA . ILE A 1 106 ? -8.649 -2.829 1.773 1.00 98.56 106 ILE A CA 1
ATOM 784 C C . ILE A 1 106 ? -8.349 -4.138 2.513 1.00 98.56 106 ILE A C 1
ATOM 786 O O . ILE A 1 106 ? -7.542 -4.939 2.042 1.00 98.56 106 ILE A O 1
ATOM 790 N N . ILE A 1 107 ? -9.032 -4.401 3.632 1.00 98.56 107 ILE A N 1
ATOM 791 C CA . ILE A 1 107 ? -8.888 -5.647 4.402 1.00 98.56 107 ILE A CA 1
ATOM 792 C C . ILE A 1 107 ? -9.205 -6.863 3.527 1.00 98.56 107 ILE A C 1
ATOM 794 O O . ILE A 1 107 ? -8.453 -7.840 3.526 1.00 98.56 107 ILE A O 1
ATOM 798 N N . THR A 1 108 ? -10.300 -6.797 2.767 1.00 98.50 108 THR A N 1
ATOM 799 C CA . THR A 1 108 ? -10.710 -7.871 1.857 1.00 98.50 108 THR A CA 1
ATOM 800 C C . THR A 1 108 ? -9.642 -8.109 0.799 1.00 98.50 108 THR A C 1
ATOM 802 O O . THR A 1 108 ? -9.200 -9.246 0.635 1.00 98.50 108 THR A O 1
ATOM 805 N N . ALA A 1 109 ? -9.152 -7.057 0.144 1.00 98.25 109 ALA A N 1
ATOM 806 C CA . ALA A 1 109 ? -8.115 -7.170 -0.872 1.00 98.25 109 ALA A CA 1
ATOM 807 C C . ALA A 1 109 ? -6.817 -7.763 -0.313 1.00 98.25 109 ALA A C 1
ATOM 809 O O . ALA A 1 109 ? -6.281 -8.709 -0.886 1.00 98.25 109 ALA A O 1
ATOM 810 N N . VAL A 1 110 ? -6.346 -7.280 0.838 1.00 97.50 110 VAL A N 1
ATOM 811 C CA . VAL A 1 110 ? -5.110 -7.768 1.468 1.00 97.50 110 VAL A CA 1
ATOM 812 C C . VAL A 1 110 ? -5.223 -9.236 1.881 1.00 97.50 110 VAL A C 1
ATOM 814 O O . VAL A 1 110 ? -4.265 -9.986 1.701 1.00 97.50 110 VAL A O 1
ATOM 817 N N . ARG A 1 111 ? -6.372 -9.671 2.417 1.00 97.81 111 ARG A N 1
ATOM 818 C CA . ARG A 1 111 ? -6.525 -11.037 2.948 1.00 97.81 111 ARG A CA 1
ATOM 819 C C . ARG A 1 111 ? -6.956 -12.067 1.909 1.00 97.81 111 ARG A C 1
ATOM 821 O O . ARG A 1 111 ? -6.663 -13.247 2.075 1.00 97.81 111 ARG A O 1
ATOM 828 N N . THR A 1 112 ? -7.660 -11.646 0.862 1.00 97.88 112 THR A N 1
ATOM 829 C CA . THR A 1 112 ? -8.249 -12.562 -0.134 1.00 97.88 112 THR A CA 1
ATOM 830 C C . THR A 1 112 ? -7.638 -12.429 -1.521 1.00 97.88 112 THR A C 1
ATOM 832 O O . THR A 1 112 ? -7.850 -13.297 -2.361 1.00 97.88 112 THR A O 1
ATOM 835 N N . GLY A 1 113 ? -6.894 -11.352 -1.775 1.00 97.62 113 GLY A N 1
ATOM 836 C CA . GLY A 1 113 ? -6.397 -11.032 -3.104 1.00 97.62 113 GLY A CA 1
ATOM 837 C C . GLY A 1 113 ? -7.456 -10.454 -4.041 1.00 97.62 113 GLY A C 1
ATOM 838 O O . GLY A 1 113 ? -7.154 -10.294 -5.216 1.00 97.62 113 GLY A O 1
ATOM 839 N N . VAL A 1 114 ? -8.672 -10.138 -3.579 1.00 98.06 114 VAL A N 1
ATOM 840 C CA . VAL A 1 114 ? -9.771 -9.654 -4.435 1.00 98.06 114 VAL A CA 1
ATOM 841 C C . VAL A 1 114 ? -10.034 -8.167 -4.216 1.00 98.06 114 VAL A C 1
ATOM 843 O O . VAL A 1 114 ? -10.284 -7.716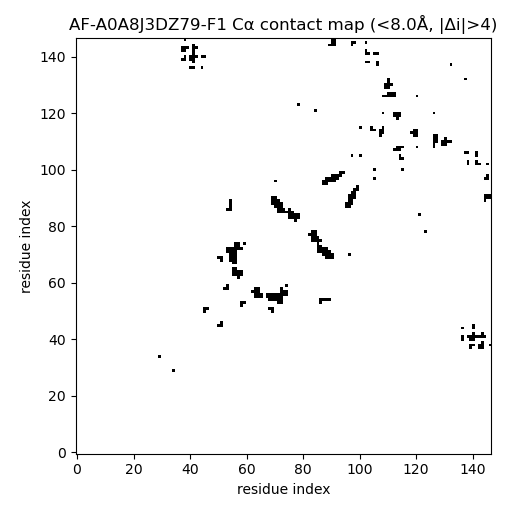 -3.101 1.00 98.06 114 VAL A O 1
ATOM 846 N N . ARG A 1 115 ? -9.989 -7.398 -5.303 1.00 97.38 115 ARG A N 1
ATOM 847 C CA . ARG A 1 115 ? -10.257 -5.955 -5.327 1.00 97.38 115 ARG A CA 1
ATOM 848 C C . ARG A 1 115 ? -11.768 -5.666 -5.255 1.00 97.38 115 ARG A C 1
ATOM 850 O O . ARG A 1 115 ? -12.563 -6.542 -5.592 1.00 97.38 115 ARG A O 1
ATOM 857 N N . PRO A 1 116 ? -12.187 -4.426 -4.936 1.00 97.38 116 PRO A N 1
ATOM 858 C CA . PRO A 1 116 ? -13.604 -4.030 -4.947 1.00 97.38 116 PRO A CA 1
ATOM 859 C C . PRO A 1 116 ? -14.306 -4.235 -6.291 1.00 97.38 116 PRO A C 1
ATOM 861 O O . PRO A 1 116 ? -15.492 -4.537 -6.346 1.00 97.38 116 PRO A O 1
ATOM 864 N N . ASP A 1 117 ? -13.557 -4.111 -7.388 1.00 96.38 117 ASP A N 1
ATOM 865 C CA . ASP A 1 117 ? -14.045 -4.345 -8.750 1.00 96.38 117 ASP A CA 1
ATOM 866 C C . ASP A 1 117 ? -14.063 -5.833 -9.157 1.00 96.38 117 ASP A C 1
ATOM 868 O O . ASP A 1 117 ? -14.333 -6.157 -10.313 1.00 96.38 117 ASP A O 1
ATOM 872 N N . GLY A 1 118 ? -13.759 -6.743 -8.226 1.00 97.06 118 GLY A N 1
ATOM 873 C CA . GLY A 1 118 ? -13.746 -8.190 -8.433 1.00 97.06 118 GLY A CA 1
ATOM 874 C C . GLY A 1 118 ? -12.489 -8.735 -9.113 1.00 97.06 118 GLY A C 1
ATOM 875 O O . GLY A 1 118 ? -12.359 -9.951 -9.240 1.00 97.06 118 GLY A O 1
ATOM 876 N N . ARG A 1 119 ? -11.547 -7.886 -9.544 1.00 95.25 119 ARG A N 1
ATOM 877 C CA . ARG A 1 119 ? -10.278 -8.356 -10.116 1.00 95.25 119 ARG A CA 1
ATOM 878 C C . ARG A 1 119 ? -9.354 -8.895 -9.029 1.00 95.25 119 ARG A C 1
ATOM 880 O O . ARG A 1 119 ? -9.346 -8.410 -7.898 1.00 95.25 119 ARG A O 1
ATOM 887 N N . GLU A 1 120 ? -8.514 -9.850 -9.400 1.00 95.12 120 GLU A N 1
ATOM 888 C CA . GLU A 1 120 ? -7.479 -10.372 -8.510 1.00 95.12 120 GLU A CA 1
ATOM 889 C C . GLU A 1 120 ? -6.253 -9.443 -8.461 1.00 95.12 120 GLU A C 1
ATOM 891 O O . GLU A 1 120 ? -5.887 -8.793 -9.446 1.00 95.12 120 GLU A O 1
ATOM 896 N N . LEU A 1 121 ? -5.606 -9.380 -7.298 1.00 95.44 121 LEU A N 1
ATOM 897 C CA . LEU A 1 121 ? -4.304 -8.750 -7.121 1.00 95.44 121 LEU A CA 1
ATOM 898 C C . LEU A 1 121 ? -3.230 -9.551 -7.857 1.00 95.44 121 LEU A C 1
ATOM 900 O O . LEU A 1 121 ? -3.320 -10.772 -8.002 1.00 95.44 121 LEU A O 1
ATOM 904 N N . ALA A 1 122 ? -2.188 -8.846 -8.300 1.00 91.81 122 ALA A N 1
ATOM 905 C CA . ALA A 1 122 ? -1.072 -9.460 -9.003 1.00 91.81 122 ALA A CA 1
ATOM 906 C C . ALA A 1 122 ? -0.509 -10.643 -8.192 1.00 91.81 122 ALA A C 1
ATOM 908 O O . ALA A 1 122 ? -0.288 -10.495 -6.989 1.00 91.81 122 ALA A O 1
ATOM 909 N N . PRO A 1 123 ? -0.211 -11.794 -8.820 1.00 89.88 123 PRO A N 1
ATOM 910 C CA . PRO A 1 123 ? 0.218 -12.993 -8.096 1.00 89.88 123 PRO A CA 1
ATOM 911 C C . PRO A 1 123 ? 1.576 -12.839 -7.400 1.00 89.88 123 PRO A C 1
ATOM 913 O O . PRO A 1 123 ? 1.906 -13.630 -6.523 1.00 89.88 123 PRO A O 1
ATOM 916 N N . ALA A 1 124 ? 2.360 -11.829 -7.781 1.00 90.94 124 ALA A N 1
ATOM 917 C CA . ALA A 1 124 ? 3.601 -11.470 -7.105 1.00 90.94 124 ALA A CA 1
ATOM 918 C C . ALA A 1 124 ? 3.389 -10.656 -5.820 1.00 90.94 124 ALA A C 1
ATOM 920 O O . ALA A 1 124 ? 4.287 -10.616 -4.985 1.00 90.94 124 ALA A O 1
ATOM 921 N N . MET A 1 125 ? 2.221 -10.034 -5.631 1.00 94.75 125 MET A N 1
ATOM 922 C CA . MET A 1 125 ? 1.874 -9.471 -4.333 1.00 94.75 125 MET A CA 1
ATOM 923 C C . MET A 1 125 ? 1.588 -10.635 -3.371 1.00 94.75 125 MET A C 1
ATOM 925 O O . MET A 1 125 ? 0.712 -11.455 -3.657 1.00 94.75 125 MET A O 1
ATOM 929 N N . PRO A 1 126 ? 2.267 -10.731 -2.218 1.00 94.62 126 PRO A N 1
ATOM 930 C CA . PRO A 1 126 ? 2.192 -11.900 -1.339 1.00 94.62 126 PRO A CA 1
ATOM 931 C C . PRO A 1 126 ? 0.938 -11.895 -0.440 1.00 94.62 126 PRO A C 1
ATOM 933 O O . PRO A 1 126 ? 0.993 -12.264 0.730 1.00 94.62 126 PRO A O 1
ATOM 936 N N . TRP A 1 127 ? -0.231 -11.543 -0.987 1.00 95.19 127 TRP A N 1
ATOM 937 C CA . TRP A 1 127 ? -1.506 -11.475 -0.257 1.00 95.19 127 TRP A CA 1
ATOM 938 C C . TRP A 1 127 ? -1.869 -12.796 0.444 1.00 95.19 127 TRP A C 1
ATOM 940 O O . TRP A 1 127 ? -2.468 -12.797 1.515 1.00 95.19 127 TRP A O 1
ATOM 950 N N . ARG A 1 128 ? -1.433 -13.944 -0.095 1.00 95.38 128 ARG A N 1
ATOM 951 C CA . ARG A 1 128 ? -1.615 -15.263 0.542 1.00 95.38 128 ARG A CA 1
ATOM 952 C C . ARG A 1 128 ? -0.894 -15.375 1.886 1.00 95.38 128 ARG A C 1
ATOM 954 O O . ARG A 1 128 ? -1.402 -16.040 2.782 1.00 95.38 128 ARG A O 1
ATOM 961 N N . ALA A 1 129 ? 0.261 -14.725 2.035 1.00 94.44 129 ALA A N 1
ATOM 962 C CA . ALA A 1 129 ? 0.968 -14.65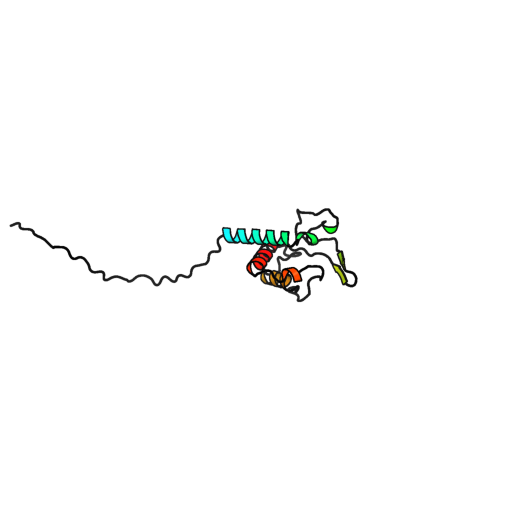0 3.311 1.00 94.44 129 ALA A CA 1
ATOM 963 C C . ALA A 1 129 ? 0.245 -13.718 4.299 1.00 94.44 129 ALA A C 1
ATOM 965 O O . ALA A 1 129 ? 0.314 -13.919 5.508 1.00 94.44 129 ALA A O 1
ATOM 966 N N . TYR A 1 130 ? -0.488 -12.726 3.786 1.00 94.94 130 TYR A N 1
ATOM 967 C CA . TYR A 1 130 ? -1.213 -11.732 4.582 1.00 94.94 130 TYR A CA 1
ATOM 968 C C . TYR A 1 130 ? -2.620 -12.194 4.986 1.00 94.94 130 TYR A C 1
ATOM 970 O O . TYR A 1 130 ? -3.222 -11.625 5.895 1.00 94.94 130 TYR A O 1
ATOM 978 N N . ALA A 1 131 ? -3.136 -13.263 4.371 1.00 95.56 131 ALA A N 1
ATOM 979 C CA . ALA A 1 131 ? -4.458 -13.832 4.645 1.00 95.56 131 ALA A CA 1
ATOM 980 C C . ALA A 1 131 ? -4.704 -14.150 6.133 1.00 95.56 131 ALA A C 1
ATOM 982 O O . ALA A 1 131 ? -5.834 -14.043 6.620 1.00 95.56 131 ALA A O 1
ATOM 983 N N . ALA A 1 132 ? -3.636 -14.503 6.856 1.00 93.62 132 ALA A N 1
ATOM 984 C CA . ALA A 1 132 ? -3.666 -14.876 8.266 1.00 93.62 132 ALA A CA 1
ATOM 985 C C . ALA A 1 132 ? -3.614 -13.689 9.244 1.00 93.62 132 ALA A C 1
ATOM 987 O O . ALA A 1 132 ? -3.645 -13.921 10.454 1.00 93.62 132 ALA A O 1
ATOM 988 N N . LEU A 1 133 ? -3.541 -12.439 8.763 1.00 96.06 133 LEU A N 1
ATOM 989 C CA . LEU A 1 133 ? -3.675 -11.273 9.637 1.00 96.06 133 LEU A CA 1
ATOM 990 C C . LEU A 1 133 ? -4.954 -11.403 10.466 1.00 96.06 133 LEU A C 1
ATOM 992 O O . LEU A 1 133 ? -6.028 -11.668 9.926 1.00 96.06 133 LEU A O 1
ATOM 996 N N . ASN A 1 134 ? -4.841 -11.220 11.780 1.00 97.25 134 ASN A N 1
ATOM 997 C CA . ASN A 1 134 ? -6.022 -11.109 12.627 1.00 97.25 134 ASN A CA 1
ATOM 998 C C . ASN A 1 134 ? -6.761 -9.791 12.325 1.00 97.25 134 ASN A C 1
ATOM 1000 O O . ASN A 1 134 ? -6.222 -8.888 11.680 1.00 97.25 134 ASN A O 1
ATOM 1004 N N . ASP A 1 135 ? -8.000 -9.674 12.797 1.00 97.25 135 ASP A N 1
ATOM 1005 C CA . ASP A 1 135 ? -8.854 -8.532 12.460 1.00 97.25 135 ASP A CA 1
ATOM 1006 C C . ASP A 1 135 ? -8.289 -7.199 12.962 1.00 97.25 135 ASP A C 1
ATOM 1008 O O . ASP A 1 135 ? -8.385 -6.198 12.256 1.00 97.25 135 ASP A O 1
ATOM 1012 N N . ALA A 1 136 ? -7.659 -7.186 14.140 1.00 96.94 136 ALA A N 1
ATOM 1013 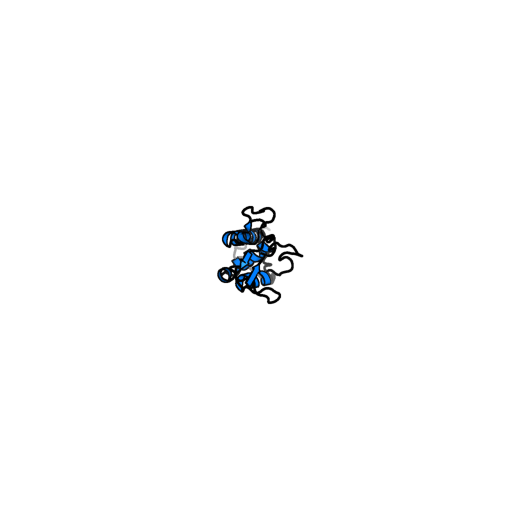C CA . ALA A 1 136 ? -7.069 -5.975 14.704 1.00 96.94 136 ALA A CA 1
ATOM 1014 C C . ALA A 1 136 ? -5.893 -5.472 13.853 1.00 96.94 136 ALA A C 1
ATOM 1016 O O . ALA A 1 136 ? -5.819 -4.284 13.546 1.00 96.94 136 ALA A O 1
ATOM 1017 N N . ASP A 1 137 ? -5.015 -6.375 13.412 1.00 98.00 137 ASP A N 1
ATOM 1018 C CA . ASP A 1 137 ? -3.878 -6.038 12.558 1.00 98.00 137 ASP A CA 1
ATOM 1019 C C . ASP A 1 137 ? -4.321 -5.634 11.149 1.00 98.00 137 ASP A C 1
ATOM 1021 O O . ASP A 1 137 ? -3.815 -4.660 10.595 1.00 98.00 137 ASP A O 1
ATOM 1025 N N . ALA A 1 138 ? -5.309 -6.328 10.578 1.00 98.31 138 ALA A N 1
ATOM 1026 C CA . ALA A 1 138 ? -5.852 -5.972 9.273 1.00 98.31 138 ALA A CA 1
ATOM 1027 C C . ALA A 1 138 ? -6.508 -4.580 9.293 1.00 98.31 138 ALA A C 1
ATOM 1029 O O . ALA A 1 138 ? -6.298 -3.782 8.380 1.00 98.31 138 ALA A O 1
ATOM 1030 N N . GLN A 1 139 ? -7.256 -4.262 10.354 1.00 98.25 139 GLN A N 1
ATOM 1031 C CA . GLN A 1 139 ? -7.833 -2.933 10.557 1.00 98.25 139 GLN A CA 1
ATOM 1032 C C . GLN A 1 139 ? -6.757 -1.871 10.784 1.00 98.25 139 GLN A C 1
ATOM 1034 O O . GLN A 1 139 ? -6.841 -0.799 10.196 1.00 98.25 139 GLN A O 1
ATOM 1039 N N . ALA A 1 140 ? -5.742 -2.150 11.605 1.00 98.50 140 ALA A N 1
A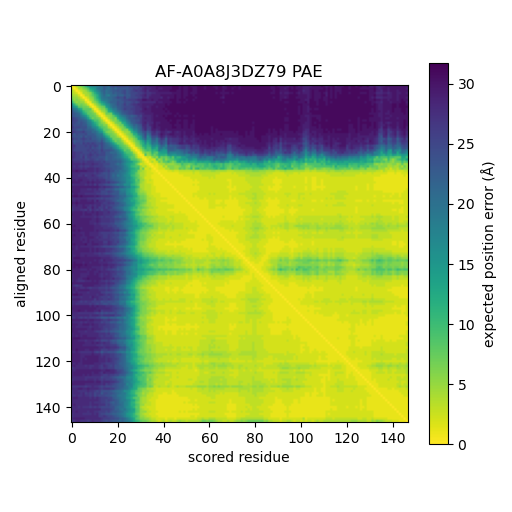TOM 1040 C CA . ALA A 1 140 ? -4.640 -1.222 11.842 1.00 98.50 140 ALA A CA 1
ATOM 1041 C C . ALA A 1 140 ? -3.897 -0.888 10.539 1.00 98.50 140 ALA A C 1
ATOM 1043 O O . ALA A 1 140 ? -3.687 0.287 10.240 1.00 98.50 140 ALA A O 1
ATOM 1044 N N . LEU A 1 141 ? -3.573 -1.903 9.730 1.00 98.62 141 LEU A N 1
ATOM 1045 C CA . LEU A 1 141 ? -2.948 -1.723 8.421 1.00 98.62 141 LEU A CA 1
ATOM 1046 C C . LEU A 1 141 ? -3.834 -0.893 7.484 1.00 98.62 141 LEU A C 1
ATOM 1048 O O . LEU A 1 141 ? -3.368 0.095 6.926 1.00 98.62 141 LEU A O 1
ATOM 1052 N N . ALA A 1 142 ? -5.114 -1.250 7.338 1.00 98.38 142 ALA A N 1
ATOM 1053 C CA . ALA A 1 142 ? -6.031 -0.517 6.468 1.00 98.38 142 ALA A CA 1
ATOM 1054 C C . ALA A 1 142 ? -6.196 0.948 6.899 1.00 98.38 142 ALA A C 1
ATOM 1056 O O . ALA A 1 142 ? -6.184 1.836 6.054 1.00 98.38 142 ALA A O 1
ATOM 1057 N N . ARG A 1 143 ? -6.287 1.214 8.208 1.00 97.75 143 ARG A N 1
ATOM 1058 C CA . ARG A 1 143 ? -6.335 2.577 8.754 1.00 97.75 143 ARG A CA 1
ATOM 1059 C C . ARG A 1 143 ? -5.076 3.368 8.441 1.00 97.75 143 ARG A C 1
ATOM 1061 O O . ARG A 1 143 ? -5.191 4.517 8.045 1.00 97.75 143 ARG A O 1
ATOM 1068 N N . TYR A 1 144 ? -3.902 2.761 8.603 1.00 98.44 144 TYR A N 1
ATOM 1069 C CA . TYR A 1 144 ? -2.633 3.414 8.287 1.00 98.44 144 TYR A CA 1
ATOM 1070 C C . TYR A 1 144 ? -2.521 3.769 6.799 1.00 98.44 144 TYR A C 1
ATOM 1072 O O . TYR A 1 144 ? -2.159 4.892 6.476 1.00 98.44 144 TYR A O 1
ATOM 1080 N N . LEU A 1 145 ? -2.905 2.863 5.893 1.00 98.12 145 LEU A N 1
ATOM 1081 C CA . LEU A 1 145 ? -2.906 3.141 4.447 1.00 98.12 145 LEU A CA 1
ATOM 1082 C C . LEU A 1 145 ? -3.891 4.254 4.047 1.00 98.12 145 LEU A C 1
ATOM 1084 O O . LEU A 1 145 ? -3.721 4.900 3.016 1.00 98.12 145 LEU A O 1
ATOM 1088 N N . LYS A 1 146 ? -4.924 4.478 4.863 1.00 96.12 146 LYS A N 1
ATOM 1089 C CA . LYS A 1 146 ? -5.928 5.528 4.675 1.00 96.12 146 LYS A CA 1
ATOM 1090 C C . LYS A 1 146 ? -5.624 6.840 5.408 1.00 96.12 146 LYS A C 1
ATOM 1092 O O . LYS A 1 146 ? -6.439 7.757 5.290 1.00 96.12 146 LYS A O 1
ATOM 1097 N N . ALA A 1 147 ? -4.541 6.905 6.181 1.00 92.44 147 ALA A N 1
ATOM 1098 C CA . ALA A 1 147 ? -4.187 8.072 6.986 1.00 92.44 147 ALA A CA 1
ATOM 1099 C C . ALA A 1 147 ? -3.635 9.238 6.152 1.00 92.44 147 ALA A C 1
ATOM 1101 O O . ALA A 1 147 ? -3.253 9.027 4.975 1.00 92.44 147 ALA A O 1
#

Organism: NCBI:txid591372

Secondary structure (DSSP, 8-state):
------PPP----------------------HHHHHHHHHHHHHHHHHTTTHHHHSTTGGGT---GGGTTS--SS-EEETTTEEE-PPP-SS-TTTSSTTS-HHHHHHHHHHSB-TTSPBPPTTS-HHHHTT--HHHHHHHHHHHT-

Radius of gyration: 29.66 Å; Cα contacts (8 Å, |Δi|>4): 186; chains: 1; bounding box: 59×42×105 Å